Protein AF-A0A4P9VGN4-F1 (afdb_monomer_lite)

Structure (mmCIF, N/CA/C/O backbone):
data_AF-A0A4P9VGN4-F1
#
_entry.id   AF-A0A4P9VGN4-F1
#
loop_
_atom_site.group_PDB
_atom_site.id
_atom_site.type_symbol
_atom_site.label_atom_id
_atom_site.label_alt_id
_atom_site.label_comp_id
_atom_site.label_asym_id
_atom_site.label_entity_id
_atom_site.label_seq_id
_atom_site.pdbx_PDB_ins_code
_atom_site.Cartn_x
_atom_site.Cartn_y
_atom_site.Cartn_z
_atom_site.occupancy
_atom_site.B_iso_or_equiv
_atom_site.auth_seq_id
_atom_site.auth_comp_id
_atom_site.auth_asym_id
_atom_site.auth_atom_id
_atom_site.pdbx_PDB_model_num
ATOM 1 N N . MET A 1 1 ? 25.403 32.317 68.160 1.00 44.56 1 MET A N 1
ATOM 2 C CA . MET A 1 1 ? 25.777 31.651 66.892 1.00 44.56 1 MET A CA 1
ATOM 3 C C . MET A 1 1 ? 24.689 31.936 65.870 1.00 44.56 1 MET A C 1
ATOM 5 O O . MET A 1 1 ? 23.540 31.586 66.096 1.00 44.56 1 MET A O 1
ATOM 9 N N . GLN A 1 2 ? 25.034 32.681 64.823 1.00 43.84 2 GLN A N 1
ATOM 10 C CA . GLN A 1 2 ? 24.147 33.061 63.721 1.00 43.84 2 GLN A CA 1
ATOM 11 C C . GLN A 1 2 ? 24.055 31.919 62.694 1.00 43.84 2 GLN A C 1
ATOM 13 O O . GLN A 1 2 ? 25.068 31.259 62.465 1.00 43.84 2 GLN A O 1
ATOM 18 N N . LYS A 1 3 ? 22.882 31.743 62.063 1.00 43.66 3 LYS A N 1
ATOM 19 C CA . LYS A 1 3 ? 22.658 31.341 60.649 1.00 43.66 3 LYS A CA 1
ATOM 20 C C . LYS A 1 3 ? 21.141 31.208 60.405 1.00 43.66 3 LYS A C 1
ATOM 22 O O . LYS A 1 3 ? 20.505 30.320 60.948 1.00 43.66 3 LYS A O 1
ATOM 27 N N . THR A 1 4 ? 20.485 32.263 59.915 1.00 43.50 4 THR A N 1
ATOM 28 C CA . THR A 1 4 ? 20.186 32.601 58.499 1.00 43.50 4 THR A CA 1
ATOM 29 C C . THR A 1 4 ? 18.947 31.907 57.925 1.00 43.50 4 THR A C 1
ATOM 31 O O . THR A 1 4 ? 18.914 30.697 57.738 1.00 43.50 4 THR A O 1
ATOM 34 N N . MET A 1 5 ? 17.960 32.748 57.595 1.00 45.44 5 MET A N 1
ATOM 35 C CA . MET A 1 5 ? 16.773 32.486 56.779 1.00 45.44 5 MET A CA 1
ATOM 36 C C . MET A 1 5 ? 17.108 31.886 55.404 1.00 45.44 5 MET A C 1
ATOM 38 O O . MET A 1 5 ? 18.048 32.336 54.753 1.00 45.44 5 MET A O 1
ATOM 42 N N . ALA A 1 6 ? 16.229 31.026 54.881 1.00 52.41 6 ALA A N 1
ATOM 43 C CA . ALA A 1 6 ? 16.030 30.887 53.438 1.00 52.41 6 ALA A CA 1
ATOM 44 C C . ALA A 1 6 ? 14.566 30.534 53.125 1.00 52.41 6 ALA A C 1
ATOM 46 O O . ALA A 1 6 ? 14.030 29.528 53.579 1.00 52.41 6 ALA A O 1
ATOM 47 N N . LYS A 1 7 ? 13.915 31.416 52.362 1.00 42.53 7 LYS A N 1
ATOM 48 C CA . LYS A 1 7 ? 12.563 31.267 51.806 1.00 42.53 7 LYS A CA 1
ATOM 49 C C . LYS A 1 7 ? 12.623 30.624 50.409 1.00 42.53 7 LYS A C 1
ATOM 51 O O . LYS A 1 7 ? 13.606 30.825 49.700 1.00 42.53 7 LYS A O 1
ATOM 56 N N . LYS A 1 8 ? 11.442 30.142 49.981 1.00 38.31 8 LYS A N 1
ATOM 57 C CA . LYS A 1 8 ? 10.909 29.975 48.600 1.00 38.31 8 LYS A CA 1
ATOM 58 C C . LYS A 1 8 ? 11.116 28.585 47.962 1.00 38.31 8 LYS A C 1
ATOM 60 O O . LYS A 1 8 ? 12.097 27.927 48.273 1.00 38.31 8 LYS A O 1
ATOM 65 N N . PRO A 1 9 ? 10.337 28.218 46.922 1.00 44.84 9 PRO A N 1
ATOM 66 C CA . PRO A 1 9 ? 8.901 28.431 46.684 1.00 44.84 9 PRO A CA 1
ATOM 67 C C . PRO A 1 9 ? 8.175 27.135 46.239 1.00 44.84 9 PRO A C 1
ATOM 69 O O . PRO A 1 9 ? 8.750 26.259 45.598 1.00 44.84 9 PRO A O 1
ATOM 72 N N . THR A 1 10 ? 6.869 27.052 46.496 1.00 40.91 10 THR A N 1
ATOM 73 C CA . THR A 1 10 ? 5.976 26.027 45.930 1.00 40.91 10 THR A CA 1
ATOM 74 C C . THR A 1 10 ? 5.882 26.180 44.409 1.00 40.91 10 THR A C 1
ATOM 76 O O . THR A 1 10 ? 5.319 27.158 43.918 1.00 40.91 10 THR A O 1
ATOM 79 N N . VAL A 1 11 ? 6.403 25.209 43.654 1.00 37.91 11 VAL A N 1
ATOM 80 C CA . VAL A 1 11 ? 6.208 25.114 4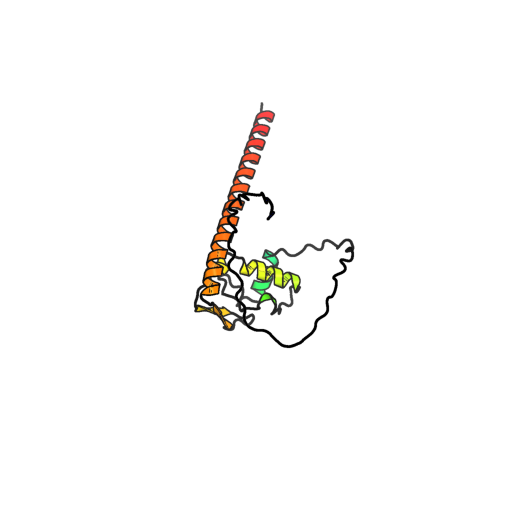2.200 1.00 37.91 11 VAL A CA 1
ATOM 81 C C . VAL A 1 11 ? 5.142 24.060 41.913 1.00 37.91 11 VAL A C 1
ATOM 83 O O . VAL A 1 11 ? 5.395 22.858 41.908 1.00 37.91 11 VAL A O 1
ATOM 86 N N . THR A 1 12 ? 3.925 24.527 41.651 1.00 43.94 12 THR A N 1
ATOM 87 C CA . THR A 1 12 ? 2.822 23.720 41.124 1.00 43.94 12 THR A CA 1
ATOM 88 C C . THR A 1 12 ? 3.100 23.383 39.656 1.00 43.94 12 THR A C 1
ATOM 90 O O . THR A 1 12 ? 2.935 24.232 38.779 1.00 43.94 12 THR A O 1
ATOM 93 N N . VAL A 1 13 ? 3.500 22.145 39.350 1.00 35.34 13 VAL A N 1
ATOM 94 C CA . VAL A 1 13 ? 3.673 21.696 37.957 1.00 35.34 13 VAL A CA 1
ATOM 95 C C . VAL A 1 13 ? 2.390 21.035 37.447 1.00 35.34 13 VAL A C 1
ATOM 97 O O . VAL A 1 13 ? 1.983 19.953 37.862 1.00 35.34 13 VAL A O 1
ATOM 100 N N . LYS A 1 14 ? 1.752 21.722 36.497 1.00 39.41 14 LYS A N 1
ATOM 101 C CA . LYS A 1 14 ? 0.577 21.306 35.720 1.00 39.41 14 LYS A CA 1
ATOM 102 C C . LYS A 1 14 ? 0.878 20.001 34.958 1.00 39.41 14 LYS A C 1
ATOM 104 O O . LYS A 1 14 ? 1.742 19.974 34.083 1.00 39.41 14 LYS A O 1
ATOM 109 N N . LYS A 1 15 ? 0.135 18.931 35.257 1.00 43.78 15 LYS A N 1
ATOM 110 C CA . LYS A 1 15 ? 0.202 17.605 34.612 1.00 43.78 15 LYS A CA 1
ATOM 111 C C . LYS A 1 15 ? -0.126 17.701 33.114 1.00 43.78 15 LYS A C 1
ATOM 113 O O . LYS A 1 15 ? -1.281 17.581 32.710 1.00 43.78 15 LYS A O 1
ATOM 118 N N . ARG A 1 16 ? 0.885 17.903 32.265 1.00 39.69 16 ARG A N 1
ATOM 119 C CA . ARG A 1 16 ? 0.760 17.679 30.818 1.00 39.69 16 ARG A CA 1
ATOM 120 C C . ARG A 1 16 ? 0.843 16.173 30.578 1.00 39.69 16 ARG A C 1
ATOM 122 O O . ARG A 1 16 ? 1.890 15.570 30.792 1.00 39.69 16 ARG A O 1
ATOM 129 N N . ARG A 1 17 ? -0.265 15.555 30.159 1.00 40.09 17 ARG A N 1
ATOM 130 C CA . ARG A 1 17 ? -0.264 14.183 29.630 1.00 40.09 17 ARG A CA 1
ATOM 131 C C . ARG A 1 17 ? 0.668 14.152 28.413 1.00 40.09 17 ARG A C 1
ATOM 133 O O . ARG A 1 17 ? 0.298 14.617 27.340 1.00 40.09 17 ARG A O 1
ATOM 140 N N . ARG A 1 18 ? 1.889 13.649 28.595 1.00 37.75 18 ARG A N 1
ATOM 141 C CA . ARG A 1 18 ? 2.787 13.287 27.496 1.00 37.75 18 ARG A CA 1
ATOM 142 C C . ARG A 1 18 ? 2.147 12.088 26.801 1.00 37.75 18 ARG A C 1
ATOM 144 O O . ARG A 1 18 ? 1.924 11.062 27.437 1.00 37.75 18 ARG A O 1
ATOM 151 N N . VAL A 1 19 ? 1.799 12.235 25.526 1.00 38.34 19 VAL A N 1
ATOM 152 C CA . VAL A 1 19 ? 1.479 11.092 24.667 1.00 38.34 19 VAL A CA 1
ATOM 153 C C . VAL A 1 19 ? 2.741 10.234 24.630 1.00 38.34 19 VAL A C 1
ATOM 155 O O . VAL A 1 19 ? 3.767 10.661 24.105 1.00 38.34 19 VAL A O 1
ATOM 158 N N . VAL A 1 20 ? 2.691 9.071 25.275 1.00 36.25 20 VAL A N 1
ATOM 159 C CA . VAL A 1 20 ? 3.761 8.077 25.225 1.00 36.25 20 VAL A CA 1
ATOM 160 C C . VAL A 1 20 ? 3.697 7.441 23.841 1.00 36.25 20 VAL A C 1
ATOM 162 O O . VAL A 1 20 ? 2.887 6.558 23.581 1.00 36.25 20 VAL A O 1
ATOM 165 N N . VAL A 1 21 ? 4.521 7.952 22.931 1.00 44.38 21 VAL A N 1
ATOM 166 C CA . VAL A 1 21 ? 4.987 7.183 21.777 1.00 44.38 21 VAL A CA 1
ATOM 167 C C . VAL A 1 21 ? 5.929 6.118 22.350 1.00 44.38 21 VAL A C 1
ATOM 169 O O . VAL A 1 21 ? 6.858 6.495 23.069 1.00 44.38 21 VAL A O 1
ATOM 172 N N . PRO A 1 22 ? 5.689 4.813 22.130 1.00 48.25 22 PRO A N 1
ATOM 173 C CA . PRO A 1 22 ? 6.607 3.791 22.609 1.00 48.25 22 PRO A CA 1
ATOM 174 C C . PRO A 1 22 ? 7.969 3.925 21.897 1.00 48.25 22 PRO A C 1
ATOM 176 O O . PRO A 1 22 ? 8.001 4.242 20.705 1.00 48.25 22 PRO A O 1
ATOM 179 N N . PRO A 1 23 ? 9.080 3.726 22.625 1.00 50.06 23 PRO A N 1
ATOM 180 C CA . PRO A 1 23 ? 10.437 3.944 22.129 1.00 50.06 23 PRO A CA 1
ATOM 181 C C . PRO A 1 23 ? 10.832 2.924 21.043 1.00 50.06 23 PRO A C 1
ATOM 183 O O . PRO A 1 23 ? 10.357 1.785 21.078 1.00 50.06 23 PRO A O 1
ATOM 186 N N . PRO A 1 24 ? 11.726 3.285 20.101 1.00 42.78 24 PRO A N 1
ATOM 187 C CA . PRO A 1 24 ? 12.450 2.301 19.305 1.00 42.78 24 PRO A CA 1
ATOM 188 C C . PRO A 1 24 ? 13.461 1.599 20.219 1.00 42.78 24 PRO A C 1
ATOM 190 O O . PRO A 1 24 ? 14.285 2.267 20.836 1.00 42.78 24 PRO A O 1
ATOM 193 N N . ILE A 1 25 ? 13.370 0.273 20.337 1.00 47.56 25 ILE A N 1
ATOM 194 C CA . ILE A 1 25 ? 14.350 -0.526 21.078 1.00 47.56 25 ILE A CA 1
ATOM 195 C C . ILE A 1 25 ? 15.466 -0.939 20.117 1.00 47.56 25 ILE A C 1
ATOM 197 O O . ILE A 1 25 ? 15.210 -1.473 19.037 1.00 47.56 25 ILE A O 1
ATOM 201 N N . GLU A 1 26 ? 16.667 -0.615 20.575 1.00 41.25 26 GLU A N 1
ATOM 202 C CA . GLU A 1 26 ? 18.015 -0.825 20.062 1.00 41.25 26 GLU A CA 1
ATOM 203 C C . GLU A 1 26 ? 18.326 -2.293 19.714 1.00 41.25 26 GLU A C 1
ATOM 205 O O . GLU A 1 26 ? 17.955 -3.211 20.444 1.00 41.25 26 GLU A O 1
ATOM 210 N N . VAL A 1 27 ? 19.051 -2.497 18.611 1.00 39.94 27 VAL A N 1
ATOM 211 C CA . VAL A 1 27 ? 19.902 -3.673 18.375 1.00 39.94 27 VAL A CA 1
ATOM 212 C C . VAL A 1 27 ? 21.252 -3.169 17.864 1.00 39.94 27 VAL A C 1
ATOM 214 O O . VAL A 1 27 ? 21.299 -2.356 16.940 1.00 39.94 27 VAL A O 1
ATOM 217 N N . ASP A 1 28 ? 22.296 -3.620 18.553 1.00 33.47 28 ASP A N 1
ATOM 218 C CA . ASP A 1 28 ? 23.733 -3.355 18.454 1.00 33.47 28 ASP A CA 1
ATOM 219 C C . ASP A 1 28 ? 24.329 -2.863 17.113 1.00 33.47 28 ASP A C 1
ATOM 221 O O . ASP A 1 28 ? 24.086 -3.389 16.030 1.00 33.47 28 ASP A O 1
ATOM 225 N N . THR A 1 29 ? 25.235 -1.893 17.258 1.00 40.31 29 THR A N 1
ATOM 226 C CA . THR A 1 29 ? 26.246 -1.368 16.304 1.00 40.31 29 THR A CA 1
ATOM 227 C C . THR A 1 29 ? 27.650 -1.696 16.871 1.00 40.31 29 THR A C 1
ATOM 229 O O . THR A 1 29 ? 27.683 -1.952 18.075 1.00 40.31 29 THR A O 1
ATOM 232 N N . PRO A 1 30 ? 28.829 -1.538 16.196 1.00 50.12 30 PRO A N 1
ATOM 233 C CA . PRO A 1 30 ? 29.222 -1.260 14.787 1.00 50.12 30 PRO A CA 1
ATOM 234 C C . PRO A 1 30 ? 30.474 -2.131 14.341 1.00 50.12 30 PRO A C 1
ATOM 236 O O . PRO A 1 30 ? 30.720 -3.129 15.016 1.00 50.12 30 PRO A O 1
ATOM 239 N N . PRO A 1 31 ? 31.269 -1.871 13.253 1.00 43.03 31 PRO A N 1
ATOM 240 C CA . PRO A 1 31 ? 32.147 -0.691 13.111 1.00 43.03 31 PRO A CA 1
ATOM 241 C C . PRO A 1 31 ? 32.226 -0.056 11.696 1.00 43.03 31 PRO A C 1
ATOM 243 O O . PRO A 1 31 ? 32.102 -0.707 10.667 1.00 43.03 31 PRO A O 1
ATOM 246 N N . ALA A 1 32 ? 32.520 1.247 11.699 1.00 36.75 32 ALA A N 1
ATOM 247 C CA . ALA A 1 32 ? 33.329 1.980 10.719 1.00 36.75 32 ALA A CA 1
ATOM 248 C C . ALA A 1 32 ? 32.992 1.879 9.213 1.00 36.75 32 ALA A C 1
ATOM 250 O O . ALA A 1 32 ? 33.593 1.113 8.469 1.00 36.75 32 ALA A O 1
ATOM 251 N N . ALA A 1 33 ? 32.181 2.825 8.735 1.00 39.22 33 ALA A N 1
ATOM 252 C CA . ALA A 1 33 ? 32.488 3.539 7.495 1.00 39.22 33 ALA A CA 1
ATOM 253 C C . ALA A 1 33 ? 31.894 4.950 7.570 1.00 39.22 33 ALA A C 1
ATOM 255 O O . ALA A 1 33 ? 30.693 5.182 7.450 1.00 39.22 33 ALA A O 1
ATOM 256 N N . GLU A 1 34 ? 32.791 5.878 7.856 1.00 46.62 34 GLU A N 1
ATOM 257 C CA . GLU A 1 34 ? 32.674 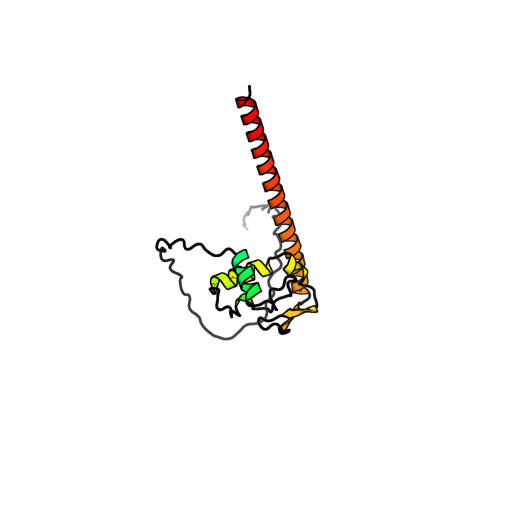7.319 7.740 1.00 46.62 34 GLU A CA 1
ATOM 258 C C . GLU A 1 34 ? 32.004 7.740 6.421 1.00 46.62 34 GLU A C 1
ATOM 260 O O . GLU A 1 34 ? 32.535 7.496 5.342 1.00 46.62 34 GLU A O 1
ATOM 265 N N . VAL A 1 35 ? 30.850 8.412 6.488 1.00 37.91 35 VAL A N 1
ATOM 266 C CA . VAL A 1 35 ? 30.352 9.211 5.359 1.00 37.91 35 VAL A CA 1
ATOM 267 C C . VAL A 1 35 ? 29.904 10.568 5.879 1.00 37.91 35 VAL A C 1
ATOM 269 O O . VAL A 1 35 ? 28.780 10.774 6.332 1.00 37.91 35 VAL A O 1
ATOM 272 N N . ALA A 1 36 ? 30.884 11.466 5.866 1.00 36.41 36 ALA A N 1
ATOM 273 C CA . ALA A 1 36 ? 30.794 12.886 5.576 1.00 36.41 36 ALA A CA 1
ATOM 274 C C . ALA A 1 36 ? 29.403 13.540 5.677 1.00 36.41 36 ALA A C 1
ATOM 276 O O . ALA A 1 36 ? 28.521 13.357 4.834 1.00 36.41 36 ALA A O 1
ATOM 277 N N . LYS A 1 37 ? 29.300 14.475 6.629 1.00 37.62 37 LYS A N 1
ATOM 278 C CA . LYS A 1 37 ? 28.449 15.666 6.514 1.00 37.62 37 LYS A CA 1
ATOM 279 C C . LYS A 1 37 ? 28.580 16.242 5.102 1.00 37.62 37 LYS A C 1
ATOM 281 O O . LYS A 1 37 ? 29.592 16.852 4.774 1.00 37.62 37 LYS A O 1
ATOM 286 N N . THR A 1 38 ? 27.548 16.091 4.285 1.00 29.17 38 THR A N 1
ATOM 287 C CA . THR A 1 38 ? 27.383 16.904 3.081 1.00 29.17 38 THR A CA 1
ATOM 288 C C . THR A 1 38 ? 26.166 17.793 3.276 1.00 29.17 38 THR A C 1
ATOM 290 O O . THR A 1 38 ? 25.018 17.361 3.193 1.00 29.17 38 THR A O 1
ATOM 293 N N . GLU A 1 39 ? 26.446 19.057 3.595 1.00 41.75 39 GLU A N 1
ATOM 294 C CA . GLU A 1 39 ? 25.505 20.168 3.510 1.00 41.75 39 GLU A CA 1
ATOM 295 C C . GLU A 1 39 ? 24.841 20.184 2.129 1.00 41.75 39 GLU A C 1
ATOM 297 O O . GLU A 1 39 ? 25.463 20.515 1.115 1.00 41.75 39 GLU A O 1
ATOM 302 N N . LEU A 1 40 ? 23.547 19.871 2.079 1.00 35.66 40 LEU A N 1
ATOM 303 C CA . LEU A 1 40 ? 22.736 20.121 0.897 1.00 35.66 40 LEU A CA 1
ATOM 304 C C . LEU A 1 40 ? 22.435 21.621 0.810 1.00 35.66 40 LEU A C 1
ATOM 306 O O . LEU A 1 40 ? 21.430 22.115 1.320 1.00 35.66 40 LEU A O 1
ATOM 310 N N . LYS A 1 41 ? 23.321 22.342 0.116 1.00 33.41 41 LYS A N 1
ATOM 311 C CA . LYS A 1 41 ? 23.038 23.646 -0.492 1.00 33.41 41 LYS A CA 1
ATOM 312 C C . LYS A 1 41 ? 21.829 23.506 -1.419 1.00 33.41 41 LYS A C 1
ATOM 314 O O . LYS A 1 41 ? 21.925 22.932 -2.503 1.00 33.41 41 LYS A O 1
ATOM 319 N N . ILE A 1 42 ? 20.691 24.054 -0.999 1.00 38.66 42 ILE A N 1
ATOM 320 C CA . ILE A 1 42 ? 19.496 24.194 -1.834 1.00 38.66 42 ILE A CA 1
ATOM 321 C C . ILE A 1 42 ? 19.802 25.266 -2.887 1.00 38.66 42 ILE A C 1
ATOM 323 O O . ILE A 1 42 ? 19.661 26.463 -2.640 1.00 38.66 42 ILE A O 1
ATOM 327 N N . LYS A 1 43 ? 20.272 24.840 -4.062 1.00 42.12 43 LYS A N 1
ATOM 328 C CA . LYS A 1 43 ? 20.354 25.705 -5.242 1.00 42.12 43 LYS A CA 1
ATOM 329 C C . LYS A 1 43 ? 18.926 26.020 -5.701 1.00 42.12 43 LYS A C 1
ATOM 331 O O . LYS A 1 43 ? 18.100 25.114 -5.813 1.00 42.12 43 LYS A O 1
ATOM 336 N N . LYS A 1 44 ? 18.635 27.306 -5.923 1.00 39.94 44 LYS A N 1
ATOM 337 C CA . LYS A 1 44 ? 17.381 27.780 -6.528 1.00 39.94 44 LYS A CA 1
ATOM 338 C C . LYS A 1 44 ? 17.187 27.052 -7.861 1.00 39.94 44 LYS A C 1
ATOM 340 O O . LYS A 1 44 ? 18.063 27.119 -8.712 1.00 39.94 44 LYS A O 1
ATOM 345 N N . ALA A 1 45 ? 16.082 26.322 -7.993 1.00 43.00 45 ALA A N 1
ATOM 346 C CA . ALA A 1 45 ? 15.757 25.584 -9.203 1.00 43.00 45 ALA A CA 1
ATOM 347 C C . ALA A 1 45 ? 15.167 26.526 -10.262 1.00 43.00 45 ALA A C 1
ATOM 349 O O . ALA A 1 45 ? 14.244 27.289 -9.968 1.00 43.00 45 ALA A O 1
ATOM 350 N N . ASP A 1 46 ? 15.698 26.429 -11.477 1.00 44.12 46 ASP A N 1
ATOM 351 C CA . ASP A 1 46 ? 15.172 26.996 -12.721 1.00 44.12 46 ASP A CA 1
ATOM 352 C C . ASP A 1 46 ? 13.693 26.611 -12.949 1.00 44.12 46 ASP A C 1
ATOM 354 O O . ASP A 1 46 ? 13.242 25.581 -12.426 1.00 44.12 46 ASP A O 1
ATOM 358 N N . PRO A 1 47 ? 12.901 27.393 -13.716 1.00 46.88 47 PRO A N 1
ATOM 359 C CA . PRO A 1 47 ? 11.489 27.099 -13.957 1.00 46.88 47 PRO A CA 1
ATOM 360 C C . PRO A 1 47 ? 11.339 25.780 -14.728 1.00 46.88 47 PRO A C 1
ATOM 362 O O . PRO A 1 47 ? 11.463 25.710 -15.949 1.00 46.88 47 PRO A O 1
ATOM 365 N N . VAL A 1 48 ? 11.078 24.706 -13.983 1.00 52.44 48 VAL A N 1
ATOM 366 C CA . VAL A 1 48 ? 10.899 23.355 -14.513 1.00 52.44 48 VAL A CA 1
ATOM 367 C C . VAL A 1 48 ? 9.708 23.347 -15.470 1.00 52.44 48 VAL A C 1
ATOM 369 O O . VAL A 1 48 ? 8.569 23.577 -15.066 1.00 52.44 48 VAL A O 1
ATOM 372 N N . SER A 1 49 ? 9.983 23.038 -16.739 1.00 51.00 49 SER A N 1
ATOM 373 C CA . SER A 1 49 ? 8.990 22.673 -17.749 1.00 51.00 49 SER A CA 1
ATOM 374 C C . SER A 1 49 ? 7.973 21.700 -17.142 1.00 51.00 49 SER A C 1
ATOM 376 O O . SER A 1 49 ? 8.331 20.597 -16.718 1.00 51.00 49 SER A O 1
ATOM 378 N N . TYR A 1 50 ? 6.705 22.111 -17.068 1.00 54.94 50 TYR A N 1
ATOM 379 C CA . TYR A 1 50 ? 5.603 21.306 -16.540 1.00 54.94 50 TYR A CA 1
ATOM 380 C C . TYR A 1 50 ? 5.256 20.175 -17.519 1.00 54.94 50 TYR A C 1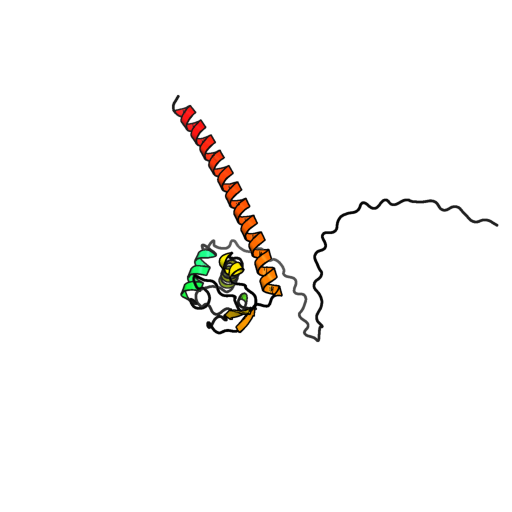
ATOM 382 O O . TYR A 1 50 ? 4.160 20.124 -18.074 1.00 54.94 50 TYR A O 1
ATOM 390 N N . LYS A 1 51 ? 6.178 19.231 -17.744 1.00 65.56 51 LYS A N 1
ATOM 391 C CA . LYS A 1 51 ? 5.806 17.946 -18.336 1.00 65.56 51 LYS A CA 1
ATOM 392 C C . LYS A 1 51 ? 4.773 17.322 -17.398 1.00 65.56 51 LYS A C 1
ATOM 394 O O . LYS A 1 51 ? 5.007 17.214 -16.190 1.00 65.56 51 LYS A O 1
ATOM 399 N N . SER A 1 52 ? 3.608 16.981 -17.938 1.00 72.81 52 SER A N 1
ATOM 400 C CA . SER A 1 52 ? 2.493 16.405 -17.191 1.00 72.81 52 SER A CA 1
ATOM 401 C C . SER A 1 52 ? 2.972 15.169 -16.424 1.00 72.81 52 SER A C 1
ATOM 403 O O . SER A 1 52 ? 3.265 14.119 -16.989 1.00 72.81 52 SER A O 1
ATOM 405 N N . ARG A 1 53 ? 3.125 15.304 -15.101 1.00 80.06 53 ARG A N 1
ATOM 406 C CA . ARG A 1 53 ? 3.603 14.200 -14.261 1.00 80.06 53 ARG A CA 1
ATOM 407 C C . ARG A 1 53 ? 2.551 13.099 -14.257 1.00 80.06 53 ARG A C 1
ATOM 409 O O . ARG A 1 53 ? 1.400 13.370 -13.907 1.00 80.06 53 ARG A O 1
ATOM 416 N N . LYS A 1 54 ? 2.958 11.858 -14.545 1.00 87.88 54 LYS A N 1
ATOM 417 C CA . LYS A 1 54 ? 2.077 10.688 -14.432 1.00 87.88 54 LYS A CA 1
ATOM 418 C C . LYS A 1 54 ? 1.447 10.653 -13.037 1.00 87.88 54 LYS A C 1
ATOM 420 O O . LYS A 1 54 ? 2.105 10.891 -12.012 1.00 87.88 54 LYS A O 1
ATOM 425 N N . THR A 1 55 ? 0.147 10.389 -12.981 1.00 91.62 55 THR A N 1
ATOM 426 C CA . THR A 1 55 ? -0.564 10.248 -11.701 1.00 91.62 55 THR A CA 1
ATOM 427 C C . THR A 1 55 ? -0.209 8.906 -11.063 1.00 91.62 55 THR A C 1
ATOM 429 O O . THR A 1 55 ? 0.064 7.945 -11.772 1.00 91.62 55 THR A O 1
ATOM 432 N N . ALA A 1 56 ? -0.264 8.792 -9.730 1.00 89.56 56 ALA A N 1
ATOM 433 C CA . ALA A 1 56 ? 0.014 7.528 -9.032 1.00 89.56 56 ALA A CA 1
ATOM 434 C C . ALA A 1 56 ? -0.798 6.345 -9.596 1.00 89.56 56 ALA A C 1
ATOM 436 O O . ALA A 1 56 ? -0.253 5.270 -9.787 1.00 89.56 56 ALA A O 1
ATOM 437 N N . LYS A 1 57 ? -2.070 6.567 -9.958 1.00 90.00 57 LYS A N 1
ATOM 438 C CA . LYS A 1 57 ? -2.918 5.557 -10.611 1.00 90.00 57 LYS A CA 1
ATOM 439 C C . LYS A 1 57 ? -2.380 5.088 -11.969 1.00 90.00 57 LYS A C 1
ATOM 441 O O . LYS A 1 57 ? -2.432 3.903 -12.251 1.00 90.00 57 LYS A O 1
ATOM 446 N N . GLN A 1 58 ? -1.859 6.004 -12.788 1.00 92.44 58 GLN A N 1
ATOM 447 C CA . GLN A 1 58 ? -1.268 5.660 -14.087 1.00 92.44 58 GLN A CA 1
ATOM 448 C C . GLN A 1 58 ? 0.032 4.878 -13.905 1.00 92.44 58 GLN A C 1
ATOM 450 O O . GLN A 1 58 ? 0.271 3.913 -14.614 1.00 92.44 58 GLN A O 1
ATOM 455 N N . ILE A 1 59 ? 0.843 5.263 -12.917 1.00 92.62 59 ILE A N 1
ATOM 456 C CA . ILE A 1 59 ? 2.066 4.537 -12.563 1.00 92.62 59 ILE A CA 1
ATOM 457 C C . ILE A 1 59 ? 1.722 3.113 -12.104 1.00 92.62 59 ILE A C 1
ATOM 459 O O . ILE A 1 59 ? 2.344 2.170 -12.569 1.00 92.62 59 ILE A O 1
ATOM 463 N N . LEU A 1 60 ? 0.704 2.943 -11.249 1.00 91.12 60 LEU A N 1
ATOM 464 C CA . LEU A 1 60 ? 0.222 1.619 -10.835 1.00 91.12 60 LEU A CA 1
ATOM 465 C C . LEU A 1 60 ? -0.247 0.770 -12.020 1.00 91.12 60 LEU A C 1
ATOM 467 O O . LEU A 1 60 ? 0.025 -0.421 -12.036 1.00 91.12 60 LEU A O 1
ATOM 471 N N . ALA A 1 61 ? -0.944 1.364 -12.992 1.00 91.88 61 ALA A N 1
ATOM 472 C CA . ALA A 1 61 ? -1.387 0.639 -14.180 1.00 91.88 61 ALA A CA 1
ATOM 473 C C . ALA A 1 61 ? -0.198 0.131 -15.011 1.00 91.88 61 ALA A C 1
ATOM 475 O O . ALA A 1 61 ? -0.208 -1.014 -15.441 1.00 91.88 61 ALA A O 1
ATOM 476 N N . ILE A 1 62 ? 0.849 0.950 -15.167 1.00 92.31 62 ILE A N 1
ATOM 477 C CA . ILE A 1 62 ? 2.091 0.541 -15.842 1.00 92.31 62 ILE A CA 1
ATOM 478 C C . ILE A 1 62 ? 2.790 -0.582 -15.057 1.00 92.31 62 ILE A C 1
ATOM 480 O O . ILE A 1 62 ? 3.242 -1.550 -15.654 1.00 92.31 62 ILE A O 1
ATOM 484 N N . LEU A 1 63 ? 2.829 -0.488 -13.723 1.00 89.88 63 LEU A N 1
ATOM 485 C CA . LEU A 1 63 ? 3.398 -1.537 -12.868 1.00 89.88 63 LEU A CA 1
ATOM 486 C C . LEU A 1 63 ? 2.623 -2.858 -12.951 1.00 89.88 63 LEU A C 1
ATOM 488 O O . LEU A 1 63 ? 3.238 -3.916 -12.924 1.00 89.88 63 LEU A O 1
ATOM 492 N N . ALA A 1 64 ? 1.294 -2.803 -13.047 1.00 89.88 64 ALA A N 1
ATOM 493 C CA . ALA A 1 64 ? 0.450 -3.986 -13.197 1.00 89.88 64 ALA A CA 1
ATOM 494 C C . ALA A 1 64 ? 0.614 -4.669 -14.563 1.00 89.88 64 ALA A C 1
ATOM 496 O O . ALA A 1 64 ? 0.504 -5.889 -14.639 1.00 89.88 64 ALA A O 1
ATOM 497 N N . ASP A 1 65 ? 0.901 -3.892 -15.609 1.00 90.69 65 ASP A N 1
ATOM 498 C CA . ASP A 1 65 ? 1.202 -4.384 -16.959 1.00 90.69 65 ASP A CA 1
ATOM 499 C C . ASP A 1 65 ? 2.589 -5.050 -17.025 1.00 90.69 65 ASP A C 1
ATOM 501 O O . ASP A 1 65 ? 2.721 -6.147 -17.558 1.00 90.69 65 ASP A O 1
ATOM 505 N N . GLU A 1 66 ? 3.618 -4.429 -16.429 1.00 89.12 66 GLU A N 1
ATOM 506 C CA . GLU A 1 66 ? 4.983 -4.986 -16.414 1.00 89.12 66 GLU A CA 1
ATOM 507 C C . GLU A 1 66 ? 5.143 -6.165 -15.437 1.00 89.12 66 GLU A C 1
ATOM 509 O O . GLU A 1 66 ? 5.844 -7.127 -15.740 1.00 89.12 66 GLU A O 1
ATOM 514 N N . PHE A 1 67 ? 4.506 -6.106 -14.262 1.00 87.81 67 PHE A N 1
ATOM 515 C CA . PHE A 1 67 ? 4.691 -7.079 -13.178 1.00 87.81 67 PHE A CA 1
ATOM 516 C C . PHE A 1 67 ? 3.346 -7.631 -12.670 1.00 87.81 67 PHE A C 1
ATOM 518 O O . PHE A 1 67 ? 2.981 -7.424 -11.502 1.00 87.81 67 PHE A O 1
ATOM 525 N N . PRO A 1 68 ? 2.604 -8.385 -13.502 1.00 86.69 68 PRO A N 1
ATOM 526 C CA . PRO A 1 68 ? 1.278 -8.896 -13.146 1.00 86.69 68 PRO A CA 1
ATOM 527 C C . PRO A 1 68 ? 1.307 -9.891 -11.976 1.00 86.69 68 PRO A C 1
ATOM 529 O O . PRO A 1 68 ? 0.342 -9.985 -11.220 1.00 86.69 68 PRO A O 1
ATOM 532 N N . ALA A 1 69 ? 2.424 -10.602 -11.777 1.00 84.69 69 ALA A N 1
ATOM 533 C CA . ALA A 1 69 ? 2.598 -11.535 -10.661 1.00 84.69 69 ALA A CA 1
ATOM 534 C C . ALA A 1 69 ? 2.582 -10.839 -9.286 1.00 84.69 69 ALA A C 1
ATOM 536 O O . ALA A 1 69 ? 2.161 -11.431 -8.289 1.00 84.69 69 ALA A O 1
ATOM 537 N N . VAL A 1 70 ? 3.028 -9.581 -9.242 1.00 84.88 70 VAL A N 1
ATOM 538 C CA . VAL A 1 70 ? 3.188 -8.793 -8.015 1.00 84.88 70 VAL A CA 1
ATOM 539 C C . VAL A 1 70 ? 2.015 -7.833 -7.822 1.00 84.88 70 VAL A C 1
ATOM 541 O O . VAL A 1 70 ? 1.425 -7.754 -6.742 1.00 84.88 70 VAL A O 1
ATOM 544 N N . PHE A 1 71 ? 1.649 -7.120 -8.887 1.00 86.94 71 PHE A N 1
ATOM 545 C CA . PHE A 1 71 ? 0.605 -6.097 -8.894 1.00 86.94 71 PHE A CA 1
ATOM 546 C C . PHE A 1 71 ? -0.719 -6.643 -9.447 1.00 86.94 71 PHE A C 1
ATOM 548 O O . PHE A 1 71 ? -1.357 -6.040 -10.309 1.00 86.94 71 PHE A O 1
ATOM 555 N N . ALA A 1 72 ? -1.145 -7.795 -8.932 1.00 84.50 72 ALA A N 1
ATOM 556 C CA . ALA A 1 72 ? -2.415 -8.415 -9.291 1.00 84.50 72 ALA A CA 1
ATOM 557 C C . ALA A 1 72 ? -3.624 -7.662 -8.699 1.00 84.50 72 ALA A C 1
ATOM 559 O O . ALA A 1 72 ? -3.506 -6.897 -7.743 1.00 84.50 72 ALA A O 1
ATOM 560 N N . ALA A 1 73 ? -4.829 -7.922 -9.223 1.00 81.25 73 ALA A N 1
ATOM 561 C CA . ALA A 1 73 ? -6.073 -7.340 -8.699 1.00 81.25 73 ALA A CA 1
ATOM 562 C C . ALA A 1 73 ? -6.289 -7.625 -7.197 1.00 81.25 73 ALA A C 1
ATOM 564 O O . ALA A 1 73 ? -6.859 -6.789 -6.478 1.00 81.25 73 ALA A O 1
ATOM 565 N N . GLU A 1 74 ? -5.801 -8.781 -6.741 1.00 82.50 74 GLU A N 1
ATOM 566 C CA . GLU A 1 74 ? -5.648 -9.141 -5.336 1.00 82.50 74 GLU A CA 1
ATOM 567 C C . GLU A 1 74 ? -4.201 -8.889 -4.898 1.00 82.50 74 GLU A C 1
ATOM 569 O O . GLU A 1 74 ? -3.295 -9.633 -5.283 1.00 82.50 74 GLU A O 1
ATOM 574 N N . PRO A 1 75 ? -3.948 -7.828 -4.117 1.00 83.00 75 PRO A N 1
ATOM 575 C CA . PRO A 1 75 ? -2.593 -7.470 -3.741 1.00 83.00 75 PRO A CA 1
ATOM 576 C C . PRO A 1 75 ? -2.017 -8.514 -2.796 1.00 83.00 75 PRO A C 1
ATOM 578 O O . PRO A 1 75 ? -2.628 -8.827 -1.777 1.00 83.00 75 PRO A O 1
ATOM 581 N N . LYS A 1 76 ? -0.811 -8.993 -3.080 1.00 85.88 76 LYS A N 1
ATOM 582 C CA . LYS A 1 76 ? -0.069 -9.886 -2.185 1.00 85.88 76 LYS A CA 1
ATOM 583 C C . LYS A 1 76 ? 0.998 -9.094 -1.411 1.00 85.88 76 LYS A C 1
ATOM 585 O O . LYS A 1 76 ? 1.441 -8.053 -1.907 1.00 85.88 76 LYS A O 1
ATOM 590 N N . PRO A 1 77 ? 1.390 -9.520 -0.194 1.00 85.69 77 PRO A N 1
ATOM 591 C CA . PRO A 1 77 ? 2.409 -8.822 0.586 1.00 85.69 77 PRO A CA 1
ATOM 592 C C . PRO A 1 77 ? 3.743 -8.776 -0.162 1.00 85.69 77 PRO A C 1
ATOM 594 O O . PRO A 1 77 ? 4.227 -9.801 -0.640 1.00 85.69 77 PRO A O 1
ATOM 597 N N . LEU A 1 78 ? 4.340 -7.590 -0.257 1.00 87.19 78 LEU A N 1
ATOM 598 C CA . LEU A 1 78 ? 5.618 -7.407 -0.942 1.00 87.19 78 LEU A CA 1
ATOM 599 C C . LEU A 1 78 ? 6.792 -7.793 -0.039 1.00 87.19 78 LEU A C 1
ATOM 601 O O . LEU A 1 78 ? 6.721 -7.685 1.191 1.00 87.19 78 LEU A O 1
ATOM 605 N N . LYS A 1 79 ? 7.903 -8.183 -0.664 1.00 85.25 79 LYS A N 1
ATOM 606 C CA . LYS A 1 79 ? 9.206 -8.319 -0.008 1.00 85.25 79 LYS A CA 1
ATOM 607 C C . LYS A 1 79 ? 9.626 -7.016 0.693 1.00 85.25 79 LYS A C 1
ATOM 609 O O . LYS A 1 79 ? 9.361 -5.908 0.225 1.00 85.25 79 LYS A O 1
ATOM 614 N N . SER A 1 80 ? 10.318 -7.133 1.827 1.00 80.69 80 SER A N 1
ATOM 615 C CA . SER A 1 80 ? 10.967 -5.982 2.468 1.00 80.69 80 SER A CA 1
ATOM 616 C C . SER A 1 80 ? 12.069 -5.443 1.562 1.00 80.69 80 SER A C 1
ATOM 618 O O . SER A 1 80 ? 12.940 -6.205 1.166 1.00 80.69 80 SER A O 1
ATOM 620 N N . GLY A 1 81 ? 12.049 -4.143 1.274 1.00 81.69 81 GLY A N 1
ATOM 621 C CA . GLY A 1 81 ? 13.017 -3.534 0.356 1.00 81.69 81 GLY A CA 1
ATOM 622 C C . GLY A 1 81 ? 12.526 -3.391 -1.085 1.00 81.69 81 GLY A C 1
ATOM 623 O O . GLY A 1 81 ? 13.203 -2.733 -1.861 1.00 81.69 81 GLY A O 1
ATOM 624 N N . PHE A 1 82 ? 11.302 -3.835 -1.410 1.00 86.31 82 PHE A N 1
ATOM 625 C CA . PHE A 1 82 ? 10.733 -3.757 -2.769 1.00 86.31 82 PHE A CA 1
ATOM 626 C C . PHE A 1 82 ? 10.803 -2.356 -3.413 1.00 86.31 82 PHE A C 1
ATOM 628 O O . PHE A 1 82 ? 10.899 -2.185 -4.623 1.00 86.31 82 PHE A O 1
ATOM 635 N N . THR A 1 83 ? 10.769 -1.301 -2.600 1.00 85.94 83 THR A N 1
ATOM 636 C CA . THR A 1 83 ? 10.895 0.089 -3.062 1.00 85.94 83 THR A CA 1
ATOM 637 C C . THR A 1 83 ? 12.281 0.415 -3.646 1.00 85.94 83 THR A C 1
ATOM 639 O O . THR A 1 83 ? 12.407 1.378 -4.408 1.00 85.94 83 THR A O 1
ATOM 642 N N . GLN A 1 84 ? 13.311 -0.340 -3.261 1.00 85.75 84 GLN A N 1
ATOM 643 C CA . GLN A 1 84 ? 14.706 -0.202 -3.681 1.00 85.75 84 GLN A CA 1
ATOM 644 C C . GLN A 1 84 ? 15.069 -1.159 -4.823 1.00 85.75 84 GLN A C 1
ATOM 646 O O . GLN A 1 84 ? 15.886 -0.779 -5.659 1.00 85.75 84 GLN A O 1
ATOM 651 N N . ASP A 1 85 ? 14.404 -2.314 -4.907 1.00 83.88 85 ASP A N 1
ATOM 652 C CA . ASP A 1 85 ? 14.505 -3.284 -6.009 1.00 83.88 85 ASP A CA 1
ATOM 653 C C . ASP A 1 85 ? 13.806 -2.772 -7.280 1.00 83.88 85 ASP A C 1
ATOM 655 O O . ASP A 1 85 ? 12.789 -3.284 -7.746 1.00 83.88 85 ASP A O 1
ATOM 659 N N . TYR A 1 86 ? 14.330 -1.680 -7.827 1.00 85.31 86 TYR A N 1
ATOM 660 C CA . TYR A 1 86 ? 13.856 -1.089 -9.068 1.00 85.31 86 TYR A CA 1
ATOM 661 C C . TYR A 1 86 ? 14.269 -1.961 -10.260 1.00 85.31 86 TYR A C 1
ATOM 663 O O . TYR A 1 86 ? 15.459 -2.091 -10.542 1.00 85.31 86 TYR A O 1
ATOM 671 N N . SER A 1 87 ? 13.292 -2.499 -10.995 1.00 82.00 87 SER A N 1
ATOM 672 C CA . SER A 1 87 ? 13.558 -3.216 -12.255 1.00 82.00 87 SER A CA 1
ATOM 673 C C . SER A 1 87 ? 12.649 -2.816 -13.427 1.00 82.00 87 SER A C 1
ATOM 675 O O . SER A 1 87 ? 12.737 -3.413 -14.499 1.00 82.00 87 SER A O 1
ATOM 677 N N . SER A 1 88 ? 11.779 -1.811 -13.257 1.00 81.38 88 SER A N 1
ATOM 678 C CA . SER A 1 88 ? 10.935 -1.304 -14.352 1.00 81.38 88 SER A CA 1
ATOM 679 C C . SER A 1 88 ? 11.788 -0.615 -15.418 1.00 81.38 88 SER A C 1
ATOM 681 O O . SER A 1 88 ? 12.733 0.113 -15.108 1.00 81.38 88 SER A O 1
ATOM 683 N N . THR A 1 89 ? 11.421 -0.803 -16.682 1.00 84.12 89 THR A N 1
ATOM 684 C CA . THR A 1 89 ? 12.072 -0.121 -17.814 1.00 84.12 89 THR A CA 1
ATOM 685 C C . THR A 1 89 ? 11.287 1.112 -18.271 1.00 84.12 89 THR A C 1
ATOM 687 O O . THR A 1 89 ? 11.837 2.000 -18.922 1.00 84.12 89 THR A O 1
ATOM 690 N N . ARG A 1 90 ? 10.000 1.208 -17.900 1.00 87.50 90 ARG A N 1
ATOM 691 C CA . ARG A 1 90 ? 9.050 2.232 -18.387 1.00 87.50 90 ARG A CA 1
ATOM 692 C C . ARG A 1 90 ? 8.831 3.398 -17.419 1.00 87.50 90 ARG A C 1
ATOM 694 O O . ARG A 1 90 ? 8.180 4.393 -17.772 1.00 87.50 90 ARG A O 1
ATOM 701 N N . LEU A 1 91 ? 9.315 3.279 -16.186 1.00 88.81 91 LEU A N 1
ATOM 702 C CA . LEU A 1 91 ? 9.108 4.249 -15.112 1.00 88.81 91 LEU A CA 1
ATOM 703 C C . LEU A 1 91 ? 10.433 4.780 -14.608 1.00 88.81 91 LEU A C 1
ATOM 705 O O . LEU A 1 91 ? 11.370 4.029 -14.444 1.00 88.81 91 LEU A O 1
ATOM 709 N N . THR A 1 92 ? 10.504 6.059 -14.261 1.00 91.19 92 THR A N 1
ATOM 710 C CA . THR A 1 92 ? 11.689 6.580 -13.564 1.00 91.19 92 THR A CA 1
ATOM 711 C C . THR A 1 92 ? 11.761 6.054 -12.119 1.00 91.19 92 THR A C 1
ATOM 713 O O . THR A 1 92 ? 10.718 5.764 -11.523 1.00 91.19 92 THR A O 1
ATOM 716 N N . PRO A 1 93 ? 12.938 6.043 -11.461 1.00 89.88 93 PRO A N 1
ATOM 717 C CA . PRO A 1 93 ? 13.057 5.629 -10.056 1.00 89.88 93 PRO A CA 1
ATOM 718 C C . PRO A 1 93 ? 12.149 6.421 -9.104 1.00 89.88 93 PRO A C 1
ATOM 720 O O . PRO A 1 93 ? 11.652 5.907 -8.103 1.00 89.88 93 PRO A O 1
ATOM 723 N N . ARG A 1 94 ? 11.887 7.697 -9.415 1.00 90.75 94 ARG A N 1
ATOM 724 C CA . ARG A 1 94 ? 10.959 8.537 -8.645 1.00 90.75 94 ARG A CA 1
ATOM 725 C C . ARG A 1 94 ? 9.505 8.101 -8.829 1.00 90.75 94 ARG A C 1
ATOM 727 O O . ARG A 1 94 ? 8.738 8.119 -7.865 1.00 90.75 94 ARG A O 1
ATOM 734 N N . GLU A 1 95 ? 9.117 7.745 -10.050 1.00 91.12 95 GLU A N 1
ATOM 735 C CA . GLU A 1 95 ? 7.783 7.223 -10.348 1.00 91.12 95 GLU A CA 1
ATOM 736 C C . GLU A 1 95 ? 7.586 5.846 -9.721 1.00 91.12 95 GLU A C 1
ATOM 738 O O . GLU A 1 95 ? 6.571 5.655 -9.058 1.00 91.12 95 GLU A O 1
ATOM 743 N N . TRP A 1 96 ? 8.577 4.955 -9.809 1.00 91.25 96 TRP A N 1
ATOM 744 C CA . TRP A 1 96 ? 8.589 3.657 -9.127 1.00 91.25 96 TRP A CA 1
ATOM 745 C C . TRP A 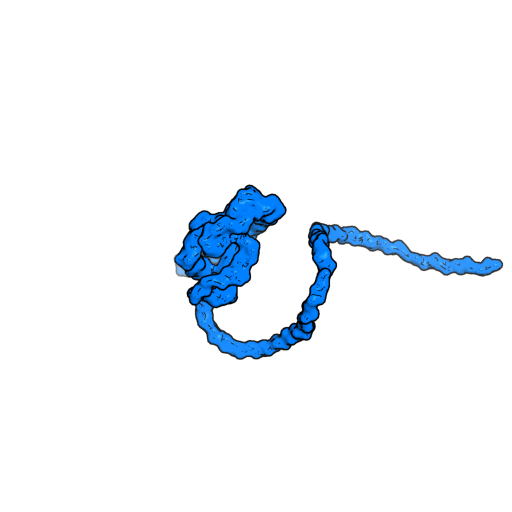1 96 ? 8.268 3.797 -7.639 1.00 91.25 96 TRP A C 1
ATOM 747 O O . TRP A 1 96 ? 7.256 3.280 -7.167 1.00 91.25 96 TRP A O 1
ATOM 757 N N . LYS A 1 97 ? 9.054 4.604 -6.911 1.00 91.56 97 LYS A N 1
ATOM 758 C CA . LYS A 1 97 ? 8.843 4.841 -5.473 1.00 91.56 97 LYS A CA 1
ATOM 759 C C . LYS A 1 97 ? 7.442 5.373 -5.178 1.00 91.56 97 LYS A C 1
ATOM 761 O O . LYS A 1 97 ? 6.815 4.967 -4.203 1.00 91.56 97 LYS A O 1
ATOM 766 N N . ARG A 1 98 ? 6.925 6.266 -6.028 1.00 92.62 98 ARG A N 1
ATOM 767 C CA . ARG A 1 98 ? 5.570 6.817 -5.891 1.00 92.62 98 ARG A CA 1
ATOM 768 C C . ARG A 1 98 ? 4.488 5.762 -6.132 1.00 92.62 98 ARG A C 1
ATOM 770 O O . ARG A 1 98 ? 3.487 5.767 -5.417 1.00 92.62 98 ARG A O 1
ATOM 777 N N . GLY A 1 99 ? 4.670 4.900 -7.129 1.00 92.44 99 GLY A N 1
ATOM 778 C CA . GLY A 1 99 ? 3.762 3.799 -7.434 1.00 92.44 99 GLY A CA 1
ATOM 779 C C . GLY A 1 99 ? 3.725 2.786 -6.296 1.00 92.44 99 GLY A C 1
ATOM 780 O O . GLY A 1 99 ? 2.664 2.537 -5.732 1.00 92.44 99 GLY A O 1
ATOM 781 N N . VAL A 1 100 ? 4.890 2.308 -5.861 1.00 91.50 100 VAL A N 1
ATOM 782 C CA . VAL A 1 100 ? 5.006 1.371 -4.733 1.00 91.50 100 VAL A CA 1
ATOM 783 C C . VAL A 1 100 ? 4.407 1.965 -3.455 1.00 91.50 100 VAL A C 1
ATOM 785 O O . VAL A 1 100 ? 3.615 1.308 -2.784 1.00 91.50 100 VAL A O 1
ATOM 788 N N . ALA A 1 101 ? 4.678 3.237 -3.146 1.00 91.00 101 ALA A N 1
ATOM 789 C CA . ALA A 1 101 ? 4.075 3.897 -1.986 1.00 91.00 101 ALA A CA 1
ATOM 790 C C . ALA A 1 101 ? 2.537 3.942 -2.064 1.00 91.00 101 ALA A C 1
ATOM 792 O O . ALA A 1 101 ? 1.854 3.687 -1.070 1.00 91.00 101 ALA A O 1
ATOM 793 N N . ALA A 1 102 ? 1.971 4.234 -3.238 1.00 91.44 102 ALA A N 1
ATOM 794 C CA . ALA A 1 102 ? 0.521 4.230 -3.441 1.00 91.44 102 ALA A CA 1
ATOM 795 C C . ALA A 1 102 ? -0.084 2.815 -3.367 1.00 91.44 102 ALA A C 1
ATOM 797 O O . ALA A 1 102 ? -1.223 2.660 -2.924 1.00 91.44 102 ALA A O 1
ATOM 798 N N . TRP A 1 103 ? 0.673 1.789 -3.755 1.00 91.56 103 TRP A N 1
ATOM 799 C CA . TRP A 1 103 ? 0.272 0.390 -3.632 1.00 91.56 103 TRP A CA 1
ATOM 800 C C . TRP A 1 103 ? 0.194 -0.064 -2.172 1.00 91.56 103 TRP A C 1
ATOM 802 O O . TRP A 1 103 ? -0.859 -0.523 -1.722 1.00 91.56 103 TRP A O 1
ATOM 812 N N . VAL A 1 104 ? 1.273 0.154 -1.413 1.00 90.19 104 VAL A N 1
ATOM 813 C CA . VAL A 1 104 ? 1.414 -0.272 -0.007 1.00 90.19 104 VAL A CA 1
ATOM 814 C C . VAL A 1 104 ? 0.451 0.470 0.927 1.00 90.19 104 VAL A C 1
ATOM 816 O O 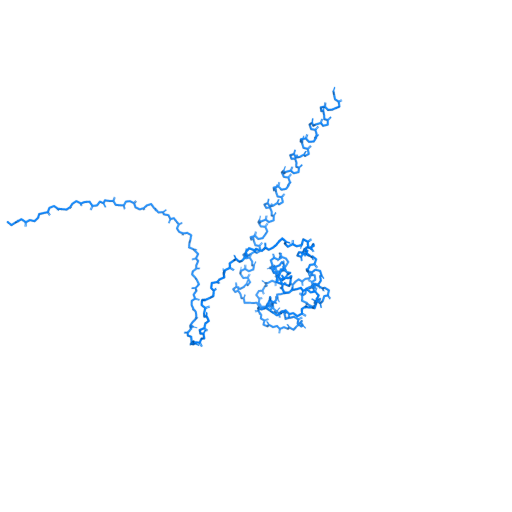. VAL A 1 104 ? 0.023 -0.061 1.949 1.00 90.19 104 VAL A O 1
ATOM 819 N N . THR A 1 105 ? 0.053 1.691 0.570 1.00 88.94 105 THR A N 1
ATOM 820 C CA . THR A 1 105 ? -0.952 2.465 1.323 1.00 88.94 105 THR A CA 1
ATOM 821 C C . THR A 1 105 ? -2.395 2.137 0.935 1.00 88.94 105 THR A C 1
ATOM 823 O O . THR A 1 105 ? -3.336 2.644 1.556 1.00 88.94 105 THR A O 1
ATOM 826 N N . SER A 1 106 ? -2.611 1.295 -0.080 1.00 90.88 106 SER A N 1
ATOM 827 C CA . SER A 1 106 ? -3.956 0.916 -0.499 1.00 90.88 106 SER A CA 1
ATOM 828 C C . SER A 1 106 ? -4.640 0.034 0.551 1.00 90.88 106 SER A C 1
ATOM 830 O O . SER A 1 106 ? -4.035 -0.829 1.180 1.00 90.88 106 SER A O 1
ATOM 832 N N . GLU A 1 107 ? -5.952 0.209 0.721 1.00 90.62 107 GLU A N 1
ATOM 833 C CA . GLU A 1 107 ? -6.722 -0.610 1.668 1.00 90.62 107 GLU A CA 1
ATOM 834 C C . GLU A 1 107 ? -6.716 -2.090 1.301 1.00 90.62 107 GLU A C 1
ATOM 836 O O . GLU A 1 107 ? -6.741 -2.929 2.193 1.00 90.62 107 GLU A O 1
ATOM 841 N N . LYS A 1 108 ? -6.695 -2.414 0.003 1.00 90.88 108 LYS A N 1
ATOM 842 C CA . LYS A 1 108 ? -6.638 -3.804 -0.447 1.00 90.88 108 LYS A CA 1
ATOM 843 C C . LYS A 1 108 ? -5.328 -4.455 0.008 1.00 90.88 108 LYS A C 1
ATOM 845 O O . LYS A 1 108 ? -5.371 -5.557 0.536 1.00 90.88 108 LYS A O 1
ATOM 850 N N . TYR A 1 109 ? -4.201 -3.750 -0.126 1.00 92.38 109 TYR A N 1
ATOM 851 C CA . TYR A 1 109 ? -2.892 -4.241 0.310 1.00 92.38 109 TYR A CA 1
ATOM 852 C C . TYR A 1 109 ? -2.831 -4.429 1.828 1.00 92.38 109 TYR A C 1
ATOM 854 O O . TYR A 1 109 ? -2.462 -5.487 2.322 1.00 92.38 109 TYR A O 1
ATOM 862 N N . LEU A 1 110 ? -3.285 -3.436 2.596 1.00 90.94 110 LEU A N 1
ATOM 863 C CA . LEU A 1 110 ? -3.276 -3.537 4.059 1.00 90.94 110 LEU A CA 1
ATOM 864 C C . LEU A 1 110 ? -4.161 -4.682 4.588 1.00 90.94 110 LEU A C 1
ATOM 866 O O . LEU A 1 110 ? -3.907 -5.181 5.682 1.00 90.94 110 LEU A O 1
ATOM 870 N N . LYS A 1 111 ? -5.184 -5.107 3.829 1.00 90.00 111 LYS A N 1
ATOM 871 C CA . LYS A 1 111 ? -6.007 -6.288 4.147 1.00 90.00 111 LYS A CA 1
ATOM 872 C C . LYS A 1 111 ? -5.283 -7.606 3.889 1.00 90.00 111 LYS A C 1
ATOM 874 O O . LYS A 1 111 ? -5.506 -8.551 4.637 1.00 90.00 111 LYS A O 1
ATOM 879 N N . SER A 1 112 ? -4.455 -7.685 2.850 1.00 88.50 112 SER A N 1
ATOM 880 C CA . SER A 1 112 ? -3.747 -8.921 2.509 1.00 88.50 112 SER A CA 1
ATOM 881 C C . SER A 1 112 ? -2.512 -9.172 3.371 1.00 88.50 112 SER A C 1
ATOM 883 O O . SER A 1 112 ? -2.052 -10.307 3.455 1.00 88.50 112 SER A O 1
ATOM 885 N N . CYS A 1 113 ? -2.008 -8.155 4.076 1.00 89.00 113 CYS A N 1
ATOM 886 C CA . CYS A 1 113 ? -0.962 -8.295 5.091 1.00 89.00 113 CYS A CA 1
ATOM 887 C C . CYS A 1 113 ? -1.452 -9.061 6.339 1.00 89.00 113 CYS A C 1
ATOM 889 O O . CYS A 1 113 ? -1.675 -8.475 7.404 1.00 89.00 113 CYS A O 1
ATOM 891 N N . THR A 1 114 ? -1.590 -10.381 6.216 1.00 86.94 114 THR A N 1
ATOM 892 C CA . THR A 1 114 ? -1.944 -11.301 7.306 1.00 86.94 114 THR A CA 1
ATOM 893 C C . THR A 1 114 ? -0.713 -12.074 7.777 1.00 86.94 114 THR A C 1
ATOM 895 O O . THR A 1 114 ? 0.195 -12.350 6.999 1.00 86.94 114 THR A O 1
ATOM 898 N N . THR A 1 115 ? -0.658 -12.402 9.070 1.00 89.44 115 THR A N 1
ATOM 899 C CA . THR A 1 115 ? 0.433 -13.194 9.659 1.00 89.44 115 THR A CA 1
ATOM 900 C C . THR A 1 115 ? 0.610 -14.519 8.913 1.00 89.44 115 THR A C 1
ATOM 902 O O . THR A 1 115 ? -0.383 -15.190 8.645 1.00 89.44 115 THR A O 1
ATOM 905 N N . GLY A 1 116 ? 1.855 -14.890 8.597 1.00 83.31 116 GLY A N 1
ATOM 906 C CA . GLY A 1 116 ? 2.177 -16.160 7.928 1.00 83.31 116 GLY A CA 1
ATOM 907 C C . GLY A 1 116 ? 1.870 -16.186 6.428 1.00 83.31 116 GLY A C 1
ATOM 908 O O . GLY A 1 116 ? 1.988 -17.223 5.789 1.00 83.31 116 GLY A O 1
ATOM 909 N N . THR A 1 117 ? 1.471 -15.056 5.832 1.00 86.44 117 THR A N 1
ATOM 910 C CA . THR A 1 117 ? 1.333 -14.976 4.372 1.00 86.44 117 THR A CA 1
ATOM 911 C C . THR A 1 117 ? 2.713 -14.855 3.730 1.00 86.44 117 THR A C 1
ATOM 913 O O . THR A 1 117 ? 3.508 -13.994 4.119 1.00 86.44 117 THR A O 1
ATOM 916 N N . ALA A 1 118 ? 2.970 -15.697 2.728 1.00 87.94 118 ALA A N 1
ATOM 917 C CA . ALA A 1 118 ? 4.163 -15.642 1.896 1.00 87.94 118 ALA A CA 1
ATOM 918 C C . ALA A 1 118 ? 4.279 -14.279 1.196 1.00 87.94 118 ALA A C 1
ATOM 920 O O . ALA A 1 118 ? 3.337 -13.799 0.556 1.00 87.94 118 ALA A O 1
ATOM 921 N N . ARG A 1 119 ? 5.446 -13.650 1.324 1.00 89.31 119 ARG A N 1
ATOM 922 C CA . ARG A 1 119 ? 5.783 -12.420 0.606 1.00 89.31 119 ARG A CA 1
ATOM 923 C C . ARG A 1 119 ? 6.233 -12.753 -0.796 1.00 89.31 119 ARG A C 1
ATOM 925 O O . ARG A 1 119 ? 6.872 -13.777 -1.003 1.00 89.31 119 ARG A O 1
ATOM 932 N N . ILE A 1 120 ? 5.964 -11.857 -1.730 1.00 88.69 120 ILE A N 1
ATOM 933 C CA . ILE A 1 120 ? 6.358 -12.023 -3.123 1.00 88.69 120 ILE A CA 1
ATOM 934 C C . ILE A 1 120 ? 7.437 -11.010 -3.490 1.00 88.69 120 ILE A C 1
ATOM 936 O O . ILE A 1 120 ? 7.362 -9.832 -3.124 1.00 88.69 120 ILE A O 1
ATOM 940 N N . ASP A 1 121 ? 8.456 -11.503 -4.186 1.00 88.06 121 ASP A N 1
ATOM 941 C CA . ASP A 1 121 ? 9.507 -10.701 -4.803 1.00 88.06 121 ASP A CA 1
ATOM 942 C C . ASP A 1 121 ? 9.101 -10.212 -6.203 1.00 88.06 121 ASP A C 1
ATOM 944 O O . ASP A 1 121 ? 8.107 -10.666 -6.770 1.00 88.06 121 ASP A O 1
ATOM 948 N N . ILE A 1 122 ? 9.891 -9.324 -6.804 1.00 83.31 122 ILE A N 1
ATOM 949 C CA . ILE A 1 122 ? 9.636 -8.765 -8.140 1.00 83.31 122 ILE A CA 1
ATOM 950 C C . ILE A 1 122 ? 9.496 -9.838 -9.233 1.00 83.31 122 ILE A C 1
ATOM 952 O O . ILE A 1 122 ? 8.703 -9.683 -10.158 1.00 83.31 122 ILE A O 1
ATOM 956 N N . ASN A 1 123 ? 10.182 -10.972 -9.058 1.00 82.06 123 ASN A N 1
ATOM 957 C CA . ASN A 1 123 ? 10.136 -12.130 -9.955 1.00 82.06 123 ASN A CA 1
ATOM 958 C C . ASN A 1 123 ? 8.943 -13.071 -9.697 1.00 82.06 123 ASN A C 1
ATOM 960 O O . ASN A 1 123 ? 8.854 -14.133 -10.307 1.00 82.06 123 ASN A O 1
ATOM 964 N N . GLY A 1 124 ? 8.048 -12.745 -8.759 1.00 81.56 124 GLY A N 1
ATOM 965 C CA . GLY A 1 124 ? 6.924 -13.613 -8.395 1.00 81.56 124 GLY A CA 1
ATOM 966 C C . GLY A 1 124 ? 7.288 -14.763 -7.445 1.00 81.56 124 GLY A C 1
ATOM 967 O O . GLY A 1 124 ? 6.438 -15.599 -7.149 1.00 81.56 124 GLY A O 1
ATOM 968 N N . GLN A 1 125 ? 8.527 -14.815 -6.952 1.00 86.44 125 GLN A N 1
ATOM 969 C CA . GLN A 1 125 ? 8.994 -15.859 -6.038 1.00 86.44 125 GLN A CA 1
ATOM 970 C C . GLN A 1 125 ? 8.652 -15.540 -4.581 1.00 86.44 125 GLN A C 1
ATOM 972 O O . GLN A 1 125 ? 8.598 -14.374 -4.184 1.00 86.44 125 GLN A O 1
ATOM 977 N N . VAL A 1 126 ? 8.457 -16.585 -3.773 1.00 87.12 126 VAL A N 1
ATOM 978 C CA . VAL A 1 126 ? 8.230 -16.437 -2.333 1.00 87.12 126 VAL A CA 1
ATOM 979 C C . VAL A 1 126 ? 9.519 -15.973 -1.658 1.00 87.12 126 VAL A C 1
ATOM 981 O O . VAL A 1 126 ? 10.547 -16.636 -1.747 1.00 87.12 126 VAL A O 1
ATOM 984 N N . SER A 1 127 ? 9.464 -14.837 -0.967 1.00 85.06 127 SER A N 1
ATOM 985 C CA . SER A 1 127 ? 10.607 -14.234 -0.283 1.00 85.06 127 SER A CA 1
ATOM 986 C C . SER A 1 127 ? 10.267 -13.895 1.168 1.00 85.06 127 SER A C 1
ATOM 988 O O . SER A 1 127 ? 10.150 -12.724 1.547 1.00 85.06 127 SER A O 1
ATOM 990 N N . GLY A 1 128 ? 10.157 -14.940 1.985 1.00 85.62 128 GLY A N 1
ATOM 991 C CA . GLY A 1 128 ? 9.869 -14.847 3.415 1.00 85.62 128 GLY A CA 1
ATOM 992 C C . GLY A 1 128 ? 8.382 -14.693 3.721 1.00 85.62 128 GLY A C 1
ATOM 993 O O . GLY A 1 128 ? 7.526 -14.806 2.845 1.00 85.62 128 GLY A O 1
ATOM 994 N N . GLU A 1 129 ? 8.073 -14.420 4.984 1.00 89.19 129 GLU A N 1
ATOM 995 C CA . GLU A 1 129 ? 6.703 -14.379 5.497 1.00 89.19 129 GLU A CA 1
ATOM 996 C C . GLU A 1 129 ? 6.413 -13.071 6.234 1.00 89.19 129 GLU A C 1
ATOM 998 O O . GLU A 1 129 ? 7.307 -12.372 6.719 1.00 89.19 129 GLU A O 1
ATOM 1003 N N . VAL A 1 130 ? 5.134 -12.708 6.313 1.00 87.19 130 VAL A N 1
ATOM 1004 C CA . VAL A 1 130 ? 4.690 -11.559 7.109 1.00 87.19 130 VAL A CA 1
ATOM 1005 C C . VAL A 1 130 ? 4.722 -11.906 8.598 1.00 87.19 130 VAL A C 1
ATOM 1007 O O . VAL A 1 130 ? 3.989 -12.778 9.076 1.00 87.19 130 VAL A O 1
ATOM 1010 N N . THR A 1 131 ? 5.526 -11.153 9.348 1.00 89.50 131 THR A N 1
ATOM 1011 C CA . THR A 1 131 ? 5.682 -11.305 10.798 1.00 89.50 131 THR A CA 1
ATOM 1012 C C . THR A 1 131 ? 4.418 -10.808 11.518 1.00 89.50 131 THR A C 1
ATOM 1014 O O . THR A 1 131 ? 3.819 -9.810 11.100 1.00 89.50 131 THR A O 1
ATOM 1017 N N . PRO A 1 132 ? 4.017 -11.393 12.666 1.00 89.81 132 PRO A N 1
ATOM 1018 C CA . PRO A 1 132 ? 2.849 -10.931 13.428 1.00 89.81 132 PRO A CA 1
ATOM 1019 C C . PRO A 1 132 ? 2.902 -9.445 13.822 1.00 89.81 132 PRO A C 1
ATOM 1021 O O . PRO A 1 132 ? 1.861 -8.794 13.926 1.00 89.81 132 PRO A O 1
ATOM 1024 N N . LYS A 1 133 ? 4.101 -8.883 14.031 1.00 89.19 133 LYS A N 1
ATOM 1025 C CA . LYS A 1 133 ? 4.294 -7.448 14.308 1.00 89.19 133 LYS A CA 1
ATOM 1026 C C . LYS A 1 133 ? 3.832 -6.576 13.133 1.00 89.19 133 LYS A C 1
ATOM 1028 O O . LYS A 1 133 ? 3.151 -5.573 13.334 1.00 89.19 133 LYS A O 1
ATOM 1033 N N . GLU A 1 134 ? 4.144 -6.989 11.912 1.00 87.56 134 GLU A N 1
ATOM 1034 C CA . GLU A 1 134 ? 3.827 -6.250 10.689 1.00 87.56 134 GLU A CA 1
ATOM 1035 C C . GLU A 1 134 ? 2.345 -6.366 10.339 1.00 87.56 134 GLU A C 1
ATOM 1037 O O . GLU A 1 134 ? 1.720 -5.370 9.981 1.00 87.56 134 GLU A O 1
ATOM 1042 N N . ALA A 1 135 ? 1.744 -7.539 10.550 1.00 89.38 135 ALA A N 1
ATOM 1043 C CA . ALA A 1 135 ? 0.302 -7.721 10.400 1.00 89.38 135 ALA A CA 1
ATOM 1044 C C . ALA A 1 135 ? -0.493 -6.819 11.368 1.00 89.38 135 ALA A C 1
ATOM 1046 O O . ALA A 1 135 ? -1.489 -6.201 10.983 1.00 89.38 135 ALA A O 1
ATOM 1047 N N . LYS A 1 136 ? -0.039 -6.674 12.625 1.00 92.69 136 LYS A N 1
ATOM 1048 C CA . LYS A 1 136 ? -0.640 -5.724 13.584 1.00 92.69 136 LYS A CA 1
ATOM 1049 C C . LYS A 1 136 ? -0.518 -4.278 13.097 1.00 92.69 136 LYS A C 1
ATOM 1051 O O . LYS A 1 136 ? -1.491 -3.526 13.176 1.00 92.69 136 LYS A O 1
ATOM 1056 N N . TYR A 1 137 ? 0.643 -3.901 12.564 1.00 89.44 137 TYR A N 1
ATOM 1057 C CA . TYR A 1 137 ? 0.856 -2.572 11.995 1.00 89.44 137 TYR A CA 1
ATOM 1058 C C . TYR A 1 137 ? -0.062 -2.303 10.792 1.00 89.44 137 TYR A C 1
ATOM 1060 O O . TYR A 1 137 ? -0.715 -1.259 10.740 1.00 89.44 137 TYR A O 1
ATOM 1068 N N . ALA A 1 138 ? -0.191 -3.262 9.871 1.00 90.94 138 ALA A N 1
ATOM 1069 C CA . ALA A 1 138 ? -1.068 -3.146 8.708 1.00 90.94 138 ALA A CA 1
ATOM 1070 C C . ALA A 1 138 ? -2.538 -2.952 9.112 1.00 90.94 138 ALA A C 1
ATOM 1072 O O . ALA A 1 138 ? -3.212 -2.065 8.585 1.00 90.94 138 ALA A O 1
ATOM 1073 N N . LYS A 1 139 ? -3.016 -3.696 10.121 1.00 91.75 139 LYS A N 1
ATOM 1074 C CA . LYS A 1 139 ? -4.364 -3.516 10.691 1.00 91.75 139 LYS A CA 1
ATOM 1075 C C . LYS A 1 139 ? -4.572 -2.113 11.269 1.00 91.75 139 LYS A C 1
ATOM 1077 O O . LYS A 1 139 ? -5.619 -1.506 11.038 1.00 91.75 139 LYS A O 1
ATOM 1082 N N . ALA A 1 140 ? -3.580 -1.572 11.978 1.00 92.81 140 ALA A N 1
ATOM 1083 C CA . ALA A 1 140 ? -3.646 -0.210 12.505 1.00 92.81 140 ALA A CA 1
ATOM 1084 C C . ALA A 1 140 ? -3.701 0.837 11.375 1.00 92.81 140 ALA A C 1
ATOM 1086 O O . ALA A 1 140 ? -4.554 1.727 11.399 1.00 92.81 140 ALA A O 1
ATOM 1087 N N . GLN A 1 141 ? -2.856 0.700 10.348 1.00 91.88 141 GLN A N 1
ATOM 1088 C CA . GLN A 1 141 ? -2.871 1.583 9.175 1.00 91.88 141 GLN A CA 1
ATOM 1089 C C . GLN A 1 141 ? -4.198 1.509 8.415 1.00 91.88 141 GLN A C 1
ATOM 1091 O O . GLN A 1 141 ? -4.740 2.532 8.000 1.00 91.88 141 GLN A O 1
ATOM 1096 N N . LEU A 1 142 ? -4.781 0.319 8.296 1.00 92.19 142 LEU A N 1
ATOM 1097 C CA . LEU A 1 142 ? -6.072 0.114 7.650 1.00 92.19 142 LEU A CA 1
ATOM 1098 C C . LEU A 1 142 ? -7.204 0.861 8.367 1.00 92.19 142 LEU A C 1
ATOM 1100 O O . LEU A 1 142 ? -8.087 1.420 7.710 1.00 92.19 142 LEU A O 1
ATOM 1104 N N . ALA A 1 143 ? -7.185 0.907 9.701 1.00 91.75 143 ALA A N 1
ATOM 1105 C CA . ALA A 1 143 ? -8.146 1.697 10.466 1.00 91.75 143 ALA A CA 1
ATOM 1106 C C . ALA A 1 143 ? -7.980 3.202 10.188 1.00 91.75 143 ALA A C 1
ATOM 1108 O O . ALA A 1 143 ? -8.967 3.897 9.931 1.00 91.75 143 ALA A O 1
ATOM 1109 N N . VAL A 1 144 ? -6.738 3.697 10.163 1.00 91.50 144 VAL A N 1
ATOM 1110 C CA . VAL A 1 144 ? -6.432 5.108 9.870 1.00 91.50 144 VAL A CA 1
ATOM 1111 C C . VAL A 1 144 ? -6.883 5.490 8.460 1.00 91.50 144 VAL A C 1
ATOM 1113 O O . VAL A 1 144 ? -7.621 6.466 8.301 1.00 91.50 144 VAL A O 1
ATOM 1116 N N . THR A 1 145 ? -6.521 4.707 7.443 1.00 88.62 145 THR A N 1
ATOM 1117 C CA . THR A 1 145 ? -6.878 4.976 6.041 1.00 88.62 145 THR A CA 1
ATOM 1118 C C . THR A 1 145 ? -8.391 5.036 5.840 1.00 88.62 145 THR A C 1
ATOM 1120 O O . THR A 1 145 ? -8.895 5.975 5.217 1.00 88.62 145 THR A O 1
ATOM 1123 N N . GLN A 1 146 ? -9.139 4.104 6.437 1.00 89.38 146 GLN A N 1
ATOM 1124 C CA . GLN A 1 146 ? -10.601 4.110 6.354 1.00 89.38 146 GLN A CA 1
ATOM 1125 C C . GLN A 1 146 ? -11.223 5.336 7.030 1.00 89.38 146 GLN A C 1
ATOM 1127 O O . GLN A 1 146 ? -12.152 5.940 6.486 1.00 89.38 146 GLN A O 1
ATOM 1132 N N . LEU A 1 147 ? -10.722 5.733 8.204 1.00 90.25 147 LEU A N 1
ATOM 1133 C CA . LEU A 1 147 ? -11.200 6.933 8.897 1.00 90.25 147 LEU A CA 1
ATOM 1134 C C . LEU A 1 147 ? -10.929 8.199 8.079 1.00 90.25 147 LEU A C 1
ATOM 1136 O O . LEU A 1 147 ? -11.806 9.061 7.975 1.00 90.25 147 LEU A O 1
ATOM 1140 N N . LEU A 1 148 ? -9.747 8.301 7.468 1.00 87.06 148 LEU A N 1
ATOM 1141 C CA . LEU A 1 148 ? -9.398 9.420 6.596 1.00 87.06 148 LEU A CA 1
ATOM 1142 C C . LEU A 1 148 ? -10.331 9.486 5.386 1.00 87.06 148 LEU A C 1
ATOM 1144 O O . LEU A 1 148 ? -10.893 10.550 5.124 1.00 87.06 148 LEU A O 1
ATOM 1148 N N . LYS A 1 149 ? -10.587 8.363 4.704 1.00 84.75 149 LYS A N 1
ATOM 1149 C CA . LYS A 1 149 ? -11.545 8.338 3.589 1.00 84.75 149 LYS A CA 1
ATOM 1150 C C . LYS A 1 149 ? -12.943 8.760 4.030 1.00 84.75 149 LYS A C 1
ATOM 1152 O O . LYS A 1 149 ? -13.522 9.641 3.402 1.00 84.75 149 LYS A O 1
ATOM 1157 N N . LYS A 1 150 ? -13.472 8.213 5.129 1.00 84.81 150 LYS A N 1
ATOM 1158 C CA . LYS A 1 150 ? -14.805 8.588 5.644 1.00 84.81 150 LYS A CA 1
ATOM 1159 C C . LYS A 1 150 ? -14.924 10.098 5.881 1.00 84.81 150 LYS A C 1
ATOM 1161 O O . LYS A 1 150 ? -15.901 10.710 5.448 1.00 84.81 150 LYS A O 1
ATOM 1166 N N . LYS A 1 151 ? -13.909 10.716 6.497 1.00 85.25 151 LYS A N 1
ATOM 1167 C CA . LYS A 1 151 ? -13.864 12.172 6.715 1.00 85.25 151 LYS A CA 1
ATOM 1168 C C . LYS A 1 151 ? -13.870 12.947 5.394 1.00 85.25 151 LYS A C 1
ATOM 1170 O O . LYS A 1 151 ? -14.696 13.846 5.237 1.00 85.25 151 LYS A O 1
ATOM 1175 N N . GLN A 1 152 ? -13.028 12.558 4.436 1.00 81.94 152 GLN A N 1
ATOM 1176 C CA . GLN A 1 152 ? -12.949 13.185 3.108 1.00 81.94 152 GLN A CA 1
ATOM 1177 C C . GLN A 1 152 ? -14.294 13.124 2.363 1.00 81.94 152 GLN A C 1
ATOM 1179 O O . GLN A 1 152 ? -14.798 14.145 1.894 1.00 81.94 152 GLN A O 1
ATOM 1184 N N . PHE A 1 153 ? -14.929 11.949 2.331 1.00 75.00 153 PHE A N 1
ATOM 1185 C CA . PHE A 1 153 ? -16.238 11.767 1.697 1.00 75.00 153 PHE A CA 1
ATOM 1186 C C . PHE A 1 153 ? -17.337 12.600 2.371 1.00 75.00 153 PHE A C 1
ATOM 1188 O O . PHE A 1 153 ? -18.176 13.186 1.684 1.00 75.00 153 PHE A O 1
ATOM 1195 N N . SER A 1 154 ? -17.321 12.705 3.704 1.00 82.62 154 SER A N 1
ATOM 1196 C CA . SER A 1 154 ? -18.301 13.518 4.435 1.00 82.62 154 SER A CA 1
ATOM 1197 C C . SER A 1 154 ? -18.178 15.018 4.132 1.00 82.62 154 SER A C 1
ATOM 1199 O O . SER A 1 154 ? -19.195 15.689 3.960 1.00 82.62 154 SER A O 1
ATOM 1201 N N . GLY A 1 155 ? -16.950 15.537 4.006 1.00 81.81 155 GLY A N 1
ATOM 1202 C CA . GLY A 1 155 ? -16.697 16.935 3.648 1.00 81.81 155 GLY A CA 1
ATOM 1203 C C . GLY A 1 155 ? -17.141 17.252 2.221 1.00 81.81 155 GLY A C 1
ATOM 1204 O O . GLY A 1 155 ? -17.836 18.242 1.993 1.00 81.81 155 GLY A O 1
ATOM 1205 N N . LEU A 1 156 ? -16.839 16.362 1.270 1.00 82.12 156 LEU A N 1
ATOM 1206 C CA . LEU A 1 156 ? -17.249 16.530 -0.125 1.00 82.12 156 LEU A CA 1
ATOM 1207 C C . LEU A 1 156 ? -18.778 16.546 -0.282 1.00 82.12 156 LEU A C 1
ATOM 1209 O O . LEU A 1 156 ? -19.312 17.371 -1.025 1.00 82.12 156 LEU A O 1
ATOM 1213 N N . LYS A 1 157 ? -19.495 15.681 0.452 1.00 83.06 157 LYS A N 1
ATOM 1214 C CA . LYS A 1 157 ? -20.967 15.643 0.439 1.00 83.06 157 LYS A CA 1
ATOM 1215 C C . LYS A 1 157 ? -21.573 16.957 0.942 1.00 83.06 157 LYS A C 1
ATOM 1217 O O . LYS A 1 157 ? -22.499 17.468 0.314 1.00 83.06 157 LYS A O 1
ATOM 1222 N N . LYS A 1 158 ? -21.028 17.521 2.027 1.00 85.25 158 LYS A N 1
ATOM 1223 C CA . LYS A 1 158 ? -21.465 18.820 2.570 1.00 85.25 158 LYS A CA 1
ATOM 1224 C C . LYS A 1 158 ? -21.244 19.954 1.565 1.00 85.25 158 LYS A C 1
ATOM 1226 O O . LYS A 1 158 ? -22.173 20.712 1.301 1.00 85.25 158 LYS A O 1
ATOM 1231 N N . ASN A 1 159 ? -20.064 20.017 0.946 1.00 87.81 159 ASN A N 1
ATOM 1232 C CA . ASN A 1 159 ? -19.747 21.056 -0.039 1.00 87.81 159 ASN A CA 1
ATOM 1233 C C . ASN A 1 159 ? -20.637 20.965 -1.287 1.00 87.81 159 ASN A C 1
ATOM 1235 O O . ASN A 1 159 ? -21.154 21.982 -1.745 1.00 87.81 159 ASN A O 1
ATO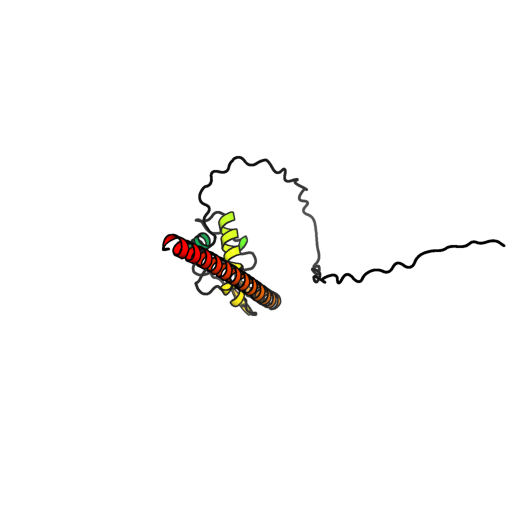M 1239 N N . LYS A 1 160 ? -20.879 19.751 -1.805 1.00 86.88 160 LYS A N 1
ATOM 1240 C CA . LYS A 1 160 ? -21.775 19.539 -2.954 1.00 86.88 160 LYS A CA 1
ATOM 1241 C C . LYS A 1 160 ? -23.212 19.969 -2.642 1.00 86.88 160 LYS A C 1
ATOM 1243 O O . LYS A 1 160 ? -23.853 20.595 -3.481 1.00 86.88 160 LYS A O 1
ATOM 1248 N N . GLN A 1 161 ? -23.708 19.669 -1.439 1.00 88.50 161 GLN A N 1
ATOM 1249 C CA . GLN A 1 161 ? -25.053 20.064 -1.016 1.00 88.50 161 GLN A CA 1
ATOM 1250 C C . GLN A 1 161 ? -25.190 21.586 -0.869 1.00 88.50 161 GLN A C 1
ATOM 1252 O O . GLN A 1 161 ? -26.199 22.146 -1.294 1.00 88.50 161 GLN A O 1
ATOM 1257 N N . LEU A 1 162 ? -24.175 22.263 -0.320 1.00 92.81 162 LEU A N 1
ATOM 1258 C CA . LEU A 1 162 ? -24.166 23.723 -0.218 1.00 92.81 162 LEU A CA 1
ATOM 1259 C C . LEU A 1 162 ? -24.164 24.382 -1.603 1.00 92.81 162 LEU A C 1
ATOM 1261 O O . LEU A 1 162 ? -24.972 25.273 -1.848 1.00 92.81 162 LEU A O 1
ATOM 1265 N N . ALA A 1 163 ? -23.322 23.896 -2.521 1.00 91.75 163 ALA A N 1
ATOM 1266 C CA . ALA A 1 163 ? -23.273 24.391 -3.895 1.00 91.75 163 ALA A CA 1
ATOM 1267 C C . ALA A 1 163 ? -24.618 24.209 -4.620 1.00 91.75 163 ALA A C 1
ATOM 1269 O O . ALA A 1 163 ? -25.100 25.137 -5.263 1.00 91.75 163 ALA A O 1
ATOM 1270 N N . MET A 1 164 ? -25.264 23.048 -4.460 1.00 91.19 164 MET A N 1
ATOM 1271 C CA . MET A 1 164 ? -26.580 22.782 -5.052 1.00 91.19 164 MET A CA 1
ATOM 1272 C C . MET A 1 164 ? -27.675 23.683 -4.463 1.00 91.19 164 MET A C 1
ATOM 1274 O O . MET A 1 164 ? -28.519 24.177 -5.204 1.00 91.19 164 MET A O 1
ATOM 1278 N N . ARG A 1 165 ? -27.647 23.946 -3.149 1.00 94.19 165 ARG A N 1
ATOM 1279 C CA . ARG A 1 165 ? -28.591 24.864 -2.490 1.00 94.19 165 ARG A CA 1
ATOM 1280 C C . ARG A 1 165 ? -28.414 26.305 -2.966 1.00 94.19 165 ARG A C 1
ATOM 1282 O O . ARG A 1 165 ? -29.406 26.987 -3.198 1.00 94.19 165 ARG A O 1
ATOM 1289 N N . GLU A 1 166 ? -27.176 26.772 -3.097 1.00 93.12 166 GLU A N 1
ATOM 1290 C CA . GLU A 1 166 ? -26.881 28.113 -3.617 1.00 93.12 166 GLU A CA 1
ATOM 1291 C C . GLU A 1 166 ? -27.291 28.248 -5.089 1.00 93.12 166 GLU A C 1
ATOM 1293 O O . GLU A 1 166 ? -27.896 29.250 -5.467 1.00 93.12 166 GLU A O 1
ATOM 1298 N N . MET A 1 167 ? -27.055 27.214 -5.903 1.00 90.06 167 MET A N 1
ATOM 1299 C CA . MET A 1 167 ? -27.504 27.179 -7.296 1.00 90.06 167 MET A CA 1
ATOM 1300 C C . MET A 1 167 ? -29.037 27.200 -7.399 1.00 90.06 167 MET A C 1
ATOM 1302 O O . MET A 1 167 ? -29.579 28.000 -8.154 1.00 90.06 167 MET A O 1
ATOM 1306 N N . ALA A 1 168 ? -29.744 26.411 -6.583 1.00 91.44 168 ALA A N 1
ATOM 1307 C CA . ALA A 1 168 ? -31.208 26.399 -6.553 1.00 91.44 168 ALA A CA 1
ATOM 1308 C C . ALA A 1 168 ? -31.806 27.761 -6.153 1.00 91.44 168 ALA A C 1
ATOM 1310 O O . ALA A 1 168 ? -32.787 28.203 -6.744 1.00 91.44 168 ALA A O 1
ATOM 1311 N N . LYS A 1 169 ? -31.190 28.467 -5.192 1.00 94.25 169 LYS A N 1
ATOM 1312 C CA . LYS A 1 169 ? -31.607 29.831 -4.821 1.00 94.25 169 LYS A CA 1
ATOM 1313 C C . LYS A 1 169 ? -31.412 30.840 -5.952 1.00 94.25 169 LYS A C 1
ATOM 1315 O O . LYS A 1 169 ? -32.206 31.766 -6.056 1.00 94.25 169 LYS A O 1
ATOM 1320 N N . LYS A 1 170 ? -30.343 30.710 -6.745 1.00 92.69 170 LYS A N 1
ATOM 1321 C CA . LYS A 1 170 ? -30.095 31.598 -7.892 1.00 92.69 170 LYS A CA 1
ATOM 1322 C C . LYS A 1 170 ? -31.135 31.387 -8.987 1.00 92.69 170 LYS A C 1
ATOM 1324 O O . LYS A 1 170 ? -31.760 32.356 -9.389 1.00 92.69 170 LYS A O 1
ATOM 1329 N N . VAL A 1 171 ? -31.401 30.132 -9.351 1.00 92.31 171 VAL A N 1
ATOM 1330 C CA . VAL A 1 171 ? -32.431 29.788 -10.347 1.00 92.31 171 VAL A CA 1
ATOM 1331 C C . VAL A 1 171 ? -33.810 30.312 -9.927 1.00 92.31 171 VAL A C 1
ATOM 1333 O O . VAL A 1 171 ? -34.524 30.882 -10.741 1.00 92.31 171 VAL A O 1
ATOM 1336 N N . ALA A 1 172 ? -34.165 30.206 -8.642 1.00 90.62 172 ALA A N 1
ATOM 1337 C CA . ALA A 1 172 ? -35.432 30.732 -8.129 1.00 90.62 172 ALA A CA 1
ATOM 1338 C C . ALA A 1 172 ? -35.544 32.271 -8.167 1.00 90.62 172 ALA A C 1
ATOM 1340 O O . ALA A 1 172 ? -36.655 32.785 -8.152 1.00 90.62 172 ALA A O 1
ATOM 1341 N N . ARG A 1 173 ? -34.422 33.004 -8.193 1.00 91.06 173 ARG A N 1
ATOM 1342 C CA . ARG A 1 173 ? -34.404 34.473 -8.330 1.00 91.06 173 ARG A CA 1
ATOM 1343 C C . ARG A 1 173 ? -34.433 34.945 -9.780 1.00 91.06 173 ARG A C 1
ATOM 1345 O O . ARG A 1 173 ? -34.791 36.084 -10.011 1.00 91.06 173 ARG A O 1
ATOM 1352 N N . GLU A 1 174 ? -33.995 34.113 -10.720 1.00 80.50 174 GLU A N 1
ATOM 1353 C CA . GLU A 1 174 ? -34.004 34.432 -12.154 1.00 80.50 174 GLU A CA 1
ATOM 1354 C C . GLU A 1 174 ? -35.342 34.073 -12.820 1.00 80.50 174 GLU A C 1
ATOM 1356 O O . GLU A 1 174 ? -35.646 34.580 -13.893 1.00 80.50 174 GLU A O 1
ATOM 1361 N N . ALA A 1 175 ? -36.134 33.195 -12.195 1.00 77.75 175 ALA A N 1
ATOM 1362 C CA . ALA A 1 175 ? -37.424 32.729 -12.706 1.00 77.75 175 ALA A CA 1
ATOM 1363 C C . ALA A 1 175 ? -38.650 33.489 -12.156 1.00 77.75 175 ALA A C 1
ATOM 1365 O O . ALA A 1 175 ? -39.774 33.135 -12.512 1.00 77.75 175 ALA A O 1
ATOM 1366 N N . GLY A 1 176 ? -38.454 34.471 -11.271 1.00 67.44 176 GLY A N 1
ATOM 1367 C CA . GLY A 1 176 ? -39.508 35.316 -10.694 1.00 67.44 176 GLY A CA 1
ATOM 1368 C C . GLY A 1 176 ? -39.214 36.783 -10.935 1.00 67.44 176 GLY A C 1
ATOM 1369 O O . GLY A 1 176 ? -40.193 37.540 -11.097 1.00 67.44 176 GLY A O 1
#

Organism: NCBI:txid202772

Secondary structure (DSSP, 8-state):
--------------------PPPPPP----------------PPPP------PPPHHHHHHHHHHH-TTTS-SSPPPBPTTTTT----SSS-HHHHHHHHHHHHTSHHHHHH--TTPEEE-TTS-EEEE--HHHHHHHHHHHHHHHHHHHHHHHHHHHHHHHHHHHHHHHHHHH--

InterPro domains:
  IPR016103 ProQ/FinO domain [PF04352] (54-146)
  IPR016103 ProQ/FinO domain [SM00945] (51-160)
  IPR023529 RNA chaperone ProQ [PTHR38106] (54-164)
  IPR036442 ProQ/FinO domain superfamily [G3DSA:1.10.1710.10] (6-171)
  IPR036442 ProQ/FinO domain superfamily [SSF48657] (40-144)

Foldseek 3Di:
DDDDDDDDDDDDDDDDPDPDPDDDDDDDDDDDDDDDDDPPPPDDDDDDDCPPDDDLVRLLVLLCVVQVLQSPPQHAAADPCQLVPDDDPPDDNVSSNSNVVVVCLDLSNLVNLDFQGFHAYSVNDGDDTRHPVNNVVSVVSNVVSVVVVVVVVVVVVVVVVVVVVVVVVVVVVVVD

Radius of gyration: 27.28 Å; chains: 1; bounding box: 73×52×85 Å

Sequence (176 aa):
MQKTMAKKPTVTVKKRRRVVVPPPIEVDTPPAAEVAKTELKIKKADPVSYKSRKTAKQILAILADEFPAVFAAEPKPLKSGFTQDYSSTRLTPREWKRGVAAWVTSEKYLKSCTTGTARIDINGQVSGEVTPKEAKYAKAQLAVTQLLKKKQFSGLKKNKQLAMREMAKKVAREAG

pLDDT: mean 74.61, std 21.12, range [29.17, 94.25]